Protein AF-A0A8X6F6H7-F1 (afdb_monomer_lite)

Secondary structure (DSSP, 8-state):
--S-----HHHHTTS-----S---------PPPPPPPGGGHHHHTS-HHHHHHHHHHHHHHHHHHHHHHHHHHHSS-GGG-S-----HHHHHHHHHHHHTT---TT----TTTGGG-

Sequence (117 aa):
MIPYLTVTPSRYEVIEFTKPIAFVRYGLLIAFPGEPPRAFIFLRLYKKEVWILLFITAVVLSYVLCKMHSISSEFRKPEDTQKKLCSFFRCIWLIFGILLQQGERNIKPNISVLNCM

Organism: Trichonephila clavata (NCBI:txid2740835)

Structure (mmCIF, N/CA/C/O backbone):
data_AF-A0A8X6F6H7-F1
#
_entry.id   AF-A0A8X6F6H7-F1
#
loop_
_atom_site.group_PDB
_atom_site.id
_atom_site.type_symbol
_atom_site.label_atom_id
_atom_site.label_alt_id
_atom_site.label_comp_id
_atom_site.label_asym_id
_atom_site.label_entity_id
_atom_site.label_seq_id
_atom_site.pdbx_PDB_ins_code
_atom_site.Cartn_x
_atom_site.Cartn_y
_atom_site.Cartn_z
_atom_site.occupancy
_atom_site.B_iso_or_equiv
_atom_site.auth_seq_id
_atom_site.auth_comp_id
_atom_site.auth_asym_id
_atom_site.auth_atom_id
_atom_site.pdbx_PDB_model_num
ATOM 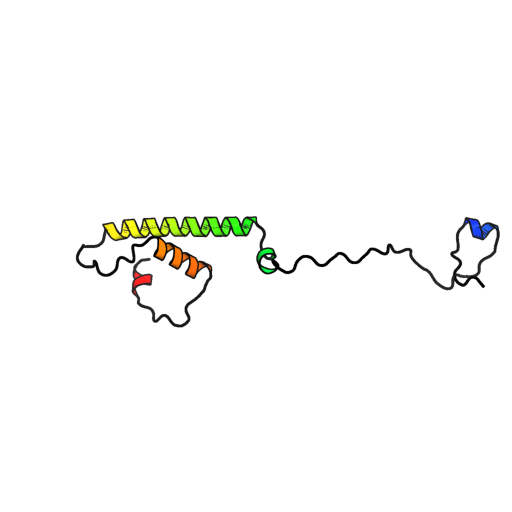1 N N . MET A 1 1 ? -34.476 -12.705 40.883 1.00 44.94 1 MET A N 1
ATOM 2 C CA . MET A 1 1 ? -33.142 -12.272 41.353 1.00 44.94 1 MET A CA 1
ATOM 3 C C . MET A 1 1 ? -32.456 -11.576 40.188 1.00 44.94 1 MET A C 1
ATOM 5 O O . MET A 1 1 ? -32.336 -12.203 39.147 1.00 44.94 1 MET A O 1
ATOM 9 N N . ILE A 1 2 ? -32.117 -10.288 40.302 1.00 55.19 2 ILE A N 1
ATOM 10 C CA . ILE A 1 2 ? -31.449 -9.525 39.230 1.00 55.19 2 ILE A CA 1
ATOM 11 C C . ILE A 1 2 ? -29.939 -9.619 39.501 1.00 55.19 2 ILE A C 1
ATOM 13 O O . ILE A 1 2 ? -29.498 -9.075 40.511 1.00 55.19 2 ILE A O 1
ATOM 17 N N . PRO A 1 3 ? -29.152 -10.344 38.686 1.00 68.38 3 PRO A N 1
ATOM 18 C CA . PRO A 1 3 ? -27.786 -10.718 39.060 1.00 68.38 3 PRO A CA 1
ATOM 19 C C . PRO A 1 3 ? -26.748 -9.604 38.860 1.00 68.38 3 PRO A C 1
ATOM 21 O O . PRO A 1 3 ? -25.648 -9.703 39.395 1.00 68.38 3 PRO A O 1
ATOM 24 N N . TYR A 1 4 ? -27.076 -8.537 38.125 1.00 75.44 4 TYR A N 1
ATOM 25 C CA . TYR A 1 4 ? -26.165 -7.421 37.868 1.00 75.44 4 TYR A CA 1
ATOM 26 C C . TYR A 1 4 ? -26.896 -6.083 38.016 1.00 75.44 4 TYR A C 1
ATOM 28 O O . TYR A 1 4 ? -27.745 -5.716 37.205 1.00 75.44 4 TYR A O 1
ATOM 36 N N . LEU A 1 5 ? -26.572 -5.347 39.079 1.00 85.19 5 LEU A N 1
ATOM 37 C CA . LEU A 1 5 ? -27.112 -4.018 39.346 1.00 85.19 5 LEU A CA 1
ATOM 38 C C . LEU A 1 5 ? -25.960 -3.021 39.443 1.00 85.19 5 LEU A C 1
ATOM 40 O O . LEU A 1 5 ? -25.145 -3.091 40.360 1.00 85.19 5 LEU A O 1
ATOM 44 N N . THR A 1 6 ? -25.888 -2.095 38.490 1.00 87.75 6 THR A N 1
ATOM 45 C CA . THR A 1 6 ? -24.878 -1.035 38.506 1.00 87.75 6 THR A CA 1
ATOM 46 C C . THR A 1 6 ? -25.232 0.008 39.561 1.00 87.75 6 THR A C 1
ATOM 48 O O . THR A 1 6 ? -26.362 0.499 39.601 1.00 87.75 6 THR A O 1
ATOM 51 N N . VAL A 1 7 ? -24.254 0.373 40.390 1.00 87.88 7 VAL A N 1
ATOM 52 C CA . VAL A 1 7 ? -24.390 1.454 41.371 1.00 87.88 7 VAL A CA 1
ATOM 53 C C . VAL A 1 7 ? -24.376 2.791 40.629 1.00 87.88 7 VAL A C 1
ATOM 55 O O . VAL A 1 7 ? -23.379 3.153 40.007 1.00 87.88 7 VAL A O 1
ATOM 58 N N . THR A 1 8 ? -25.490 3.519 40.678 1.00 87.44 8 THR A N 1
ATOM 59 C CA . THR A 1 8 ? -25.616 4.887 40.153 1.00 87.44 8 THR A CA 1
ATOM 60 C C . THR A 1 8 ? -26.017 5.833 41.285 1.00 87.44 8 THR A C 1
ATOM 62 O O . THR A 1 8 ? -26.759 5.408 42.172 1.00 87.44 8 THR A O 1
ATOM 65 N N . PRO A 1 9 ? -25.590 7.111 41.265 1.00 87.19 9 PRO A N 1
ATOM 66 C CA . PRO A 1 9 ? -25.876 8.057 42.349 1.00 87.19 9 PRO A CA 1
ATOM 67 C C . PRO A 1 9 ? -27.379 8.210 42.615 1.00 87.19 9 PRO A C 1
ATOM 69 O O . PRO A 1 9 ? -27.809 8.138 43.756 1.00 87.19 9 PRO A O 1
ATOM 72 N N . SER A 1 10 ? -28.196 8.254 41.560 1.00 88.88 10 SER A N 1
ATOM 73 C CA . SER A 1 10 ? -29.661 8.307 41.660 1.00 88.88 10 SER A CA 1
ATOM 74 C C . SER A 1 10 ? -30.303 7.102 42.355 1.00 88.88 10 SER A C 1
ATOM 76 O O . SER A 1 10 ? -31.398 7.211 42.891 1.00 88.88 10 SER A O 1
ATOM 78 N N . ARG A 1 11 ? -29.655 5.929 42.333 1.00 87.50 11 ARG A N 1
ATOM 79 C CA . ARG A 1 11 ? -30.170 4.724 43.004 1.00 87.50 11 ARG A CA 1
ATOM 80 C C . ARG A 1 11 ? -29.732 4.658 44.460 1.00 87.50 11 ARG A C 1
ATOM 82 O O . ARG A 1 11 ? -30.430 4.049 45.259 1.00 87.50 11 ARG A O 1
ATOM 89 N N . TYR A 1 12 ? -28.611 5.287 44.795 1.00 88.88 12 TYR A N 1
ATOM 90 C CA . TYR A 1 12 ? -28.071 5.311 46.151 1.00 88.88 12 TYR A CA 1
ATOM 91 C C . TYR A 1 12 ? -28.968 6.090 47.132 1.00 88.88 12 TYR A C 1
ATOM 93 O O . TYR A 1 12 ? -28.937 5.832 48.327 1.00 88.88 12 TYR A O 1
ATOM 101 N N . GLU A 1 13 ? -29.806 7.004 46.632 1.00 89.69 13 GLU A N 1
ATOM 102 C CA . GLU A 1 13 ? -30.757 7.779 47.448 1.00 89.69 13 GLU A CA 1
ATOM 103 C C . GLU A 1 13 ? -31.966 6.961 47.932 1.00 89.69 13 GLU A C 1
ATOM 105 O O . GLU A 1 13 ? -32.596 7.321 48.922 1.00 89.69 13 GLU A O 1
ATOM 110 N N . VAL A 1 14 ? -32.306 5.871 47.235 1.00 91.12 14 VAL A N 1
ATOM 111 C CA . VAL A 1 14 ? -33.516 5.071 47.506 1.00 91.12 14 VAL A CA 1
ATOM 112 C C . VAL A 1 14 ? -33.174 3.723 48.143 1.00 91.12 14 VAL A C 1
ATOM 114 O O . VAL A 1 14 ? -33.985 3.168 48.883 1.00 91.12 14 VAL A O 1
ATOM 117 N N . ILE A 1 15 ? -31.989 3.178 47.850 1.00 89.31 15 ILE A N 1
ATOM 118 C CA . ILE A 1 15 ? -31.537 1.870 48.333 1.00 89.31 15 ILE A CA 1
ATOM 119 C C . ILE A 1 15 ? -30.064 1.910 48.759 1.00 89.31 15 ILE A C 1
ATOM 121 O O . ILE A 1 15 ? -29.212 2.453 48.056 1.00 89.31 15 ILE A O 1
ATOM 125 N N . GLU A 1 16 ? -29.750 1.276 49.890 1.00 88.69 16 GLU A N 1
ATOM 126 C CA . GLU A 1 16 ? -28.372 1.103 50.356 1.00 88.69 16 GLU A CA 1
ATOM 127 C C . GLU A 1 16 ? -27.680 -0.051 49.616 1.00 88.69 16 GLU A C 1
ATOM 129 O O . GLU A 1 16 ? -28.235 -1.140 49.444 1.00 88.69 16 GLU A O 1
ATOM 134 N N . PHE A 1 17 ? -26.439 0.179 49.183 1.00 87.50 17 PHE A N 1
ATOM 135 C CA . PHE A 1 17 ? -25.612 -0.811 48.494 1.00 87.50 17 PHE A CA 1
ATOM 136 C C . PHE A 1 17 ? -24.468 -1.288 49.392 1.00 87.50 17 PHE A C 1
ATOM 138 O O . PHE A 1 17 ? -23.868 -0.507 50.126 1.00 87.50 17 PHE A O 1
ATOM 145 N N . THR A 1 18 ? -24.105 -2.567 49.280 1.00 89.50 18 THR A N 1
ATOM 146 C CA . THR A 1 18 ? -22.860 -3.084 49.870 1.00 89.50 18 THR A CA 1
ATOM 147 C C . THR A 1 18 ? -21.642 -2.746 49.001 1.00 89.50 18 THR A C 1
ATOM 149 O O . THR A 1 18 ? -21.767 -2.201 47.899 1.00 89.50 18 THR A O 1
ATOM 152 N N . LYS A 1 19 ? -20.441 -3.095 49.475 1.00 88.00 19 LYS A N 1
ATOM 153 C CA . LYS A 1 19 ? -19.196 -2.921 48.717 1.00 88.00 19 LYS A CA 1
ATOM 154 C C . LYS A 1 19 ? -19.285 -3.666 47.369 1.00 88.00 19 LYS A C 1
ATOM 156 O O . LYS A 1 19 ? -19.653 -4.842 47.358 1.00 88.00 19 LYS A O 1
ATOM 161 N N . PRO A 1 20 ? -18.934 -3.029 46.235 1.00 86.25 20 PRO A N 1
ATOM 162 C CA . PRO A 1 20 ? -19.044 -3.652 44.920 1.00 86.25 20 PRO A CA 1
ATOM 163 C C . PRO A 1 20 ? -18.168 -4.905 44.815 1.00 86.25 20 PRO A C 1
ATOM 165 O O . PRO A 1 20 ? -17.000 -4.897 45.201 1.00 86.25 20 PRO A O 1
ATOM 168 N N . ILE A 1 21 ? -18.746 -5.968 44.253 1.00 87.31 21 ILE A N 1
ATOM 169 C CA . ILE A 1 21 ? -18.086 -7.268 44.051 1.00 87.31 21 ILE A CA 1
ATOM 170 C C . ILE A 1 21 ? -17.186 -7.231 42.802 1.00 87.31 21 ILE A C 1
ATOM 172 O O . ILE A 1 21 ? -16.161 -7.904 42.753 1.00 87.31 21 ILE A O 1
ATOM 176 N N . ALA A 1 22 ? -17.547 -6.420 41.800 1.00 85.88 22 ALA A N 1
ATOM 177 C CA . ALA A 1 22 ? -16.799 -6.265 40.556 1.00 85.88 22 ALA A CA 1
ATOM 178 C C . ALA A 1 22 ? -16.869 -4.825 40.029 1.00 85.88 22 ALA A C 1
ATOM 180 O O . ALA A 1 22 ? -17.908 -4.169 40.108 1.00 85.88 22 ALA A O 1
ATOM 181 N N . PHE A 1 23 ? -15.767 -4.358 39.440 1.00 86.12 23 PHE A N 1
ATOM 182 C CA . PHE A 1 23 ? -15.699 -3.089 38.719 1.00 86.12 23 PHE A CA 1
ATOM 183 C C . PHE A 1 23 ? -15.667 -3.372 37.219 1.00 86.12 23 PHE A C 1
ATOM 185 O O . PHE A 1 23 ? -14.690 -3.916 36.707 1.00 86.12 23 PHE A O 1
ATOM 192 N N . VAL A 1 24 ? -16.734 -3.002 36.511 1.00 84.00 24 VAL A N 1
ATOM 193 C CA . VAL A 1 24 ? -16.845 -3.180 35.058 1.00 84.00 24 VAL A CA 1
ATOM 194 C C . VAL A 1 24 ? -16.680 -1.825 34.380 1.00 84.00 24 VAL A C 1
ATOM 196 O O . VAL A 1 24 ? -17.280 -0.837 34.801 1.00 84.00 24 VAL A O 1
ATOM 199 N N . ARG A 1 25 ? -15.859 -1.766 33.329 1.00 83.00 25 ARG A N 1
ATOM 200 C CA . ARG A 1 25 ? -15.734 -0.583 32.468 1.00 83.00 25 ARG A CA 1
ATOM 201 C C . ARG A 1 25 ? -16.592 -0.776 31.225 1.00 83.00 25 ARG A C 1
ATOM 203 O O . ARG A 1 25 ? -16.608 -1.863 30.655 1.00 83.00 25 ARG A O 1
ATOM 210 N N . TYR A 1 26 ? -17.270 0.281 30.791 1.00 87.31 26 TYR A N 1
ATOM 211 C CA . TYR A 1 26 ? -17.993 0.271 29.524 1.00 87.31 26 TYR A CA 1
ATOM 212 C C . TYR A 1 26 ? -16.991 0.235 28.368 1.00 87.31 26 TYR A C 1
ATOM 214 O O . TYR A 1 26 ? -16.124 1.102 28.266 1.00 87.31 26 TYR A O 1
ATOM 222 N N . GLY A 1 27 ? -17.099 -0.784 27.521 1.00 88.62 27 GLY A N 1
ATOM 223 C CA . GLY A 1 27 ? -16.371 -0.887 26.262 1.00 88.62 27 GLY A CA 1
ATOM 224 C C . GLY A 1 27 ? -17.337 -0.756 25.093 1.00 88.62 27 GLY A C 1
ATOM 225 O O . GLY A 1 27 ? -18.482 -1.199 25.181 1.00 88.62 27 GLY A O 1
ATOM 226 N N . LEU A 1 28 ? -16.881 -0.157 23.996 1.00 90.69 28 LEU A N 1
ATOM 227 C CA . LEU A 1 28 ? -17.624 -0.166 22.742 1.00 90.69 28 LEU A CA 1
ATOM 228 C C . LEU A 1 28 ? -17.299 -1.462 21.998 1.00 90.69 28 LEU A C 1
ATOM 230 O O . LEU A 1 28 ? -16.149 -1.692 21.624 1.00 90.69 28 LEU A O 1
ATOM 234 N N . LEU A 1 29 ? -18.308 -2.300 21.774 1.00 92.25 29 LEU A N 1
ATOM 235 C CA . LEU A 1 29 ? -18.173 -3.434 20.870 1.00 92.25 29 LEU A CA 1
ATOM 236 C C . LEU A 1 29 ? -18.339 -2.927 19.435 1.00 92.25 29 LEU A C 1
ATOM 238 O O . LEU A 1 29 ? -19.425 -2.501 19.047 1.00 92.25 29 LEU A O 1
ATOM 242 N N . ILE A 1 30 ? -17.258 -2.966 18.660 1.00 89.56 30 ILE A N 1
ATOM 243 C CA . ILE A 1 30 ? -17.295 -2.732 17.215 1.00 89.56 30 ILE A CA 1
ATOM 244 C C . ILE A 1 30 ? -17.167 -4.061 16.472 1.00 89.56 30 ILE A C 1
ATOM 246 O O . ILE A 1 30 ? -16.495 -4.983 16.936 1.00 89.56 30 ILE A O 1
ATOM 250 N N . ALA A 1 31 ? -17.808 -4.158 15.309 1.00 88.25 31 ALA A N 1
ATOM 251 C CA . ALA A 1 31 ? -17.606 -5.289 14.415 1.00 88.25 31 ALA A CA 1
ATOM 252 C C . ALA A 1 31 ? -16.142 -5.342 13.951 1.00 88.25 31 ALA A C 1
ATOM 254 O O . ALA A 1 31 ? -15.503 -4.304 13.757 1.00 88.25 31 ALA A O 1
ATOM 255 N N . PHE A 1 32 ? -15.618 -6.554 13.757 1.00 83.31 32 PHE A N 1
ATOM 256 C CA . PHE A 1 32 ? -14.274 -6.732 13.221 1.00 83.31 32 PHE A CA 1
ATOM 257 C C . PHE A 1 32 ? -14.203 -6.111 11.814 1.00 83.31 32 PHE A C 1
ATOM 259 O O . PHE A 1 32 ? -15.065 -6.414 10.982 1.00 83.31 32 PHE A O 1
ATOM 266 N N . PRO A 1 33 ? -13.228 -5.229 11.526 1.00 81.81 33 PRO A N 1
ATOM 267 C CA . PRO A 1 33 ? -13.111 -4.629 10.204 1.00 81.81 33 PRO A CA 1
ATOM 268 C C . PRO A 1 33 ? -12.816 -5.726 9.176 1.00 81.81 33 PRO A C 1
ATOM 270 O O . PRO A 1 33 ? -11.953 -6.574 9.398 1.00 81.81 33 PRO A O 1
ATOM 273 N N . GLY A 1 34 ? -13.545 -5.724 8.057 1.00 81.38 34 GLY A N 1
ATOM 274 C CA . GLY A 1 34 ? -13.364 -6.714 6.994 1.00 81.38 34 GLY A CA 1
ATOM 275 C C . GLY A 1 34 ? -11.913 -6.778 6.508 1.00 81.38 34 GLY A C 1
ATOM 276 O O . GLY A 1 34 ? -11.215 -5.762 6.459 1.00 81.38 34 GLY A O 1
ATOM 277 N N . GLU A 1 35 ? -11.446 -7.977 6.155 1.00 78.31 35 GLU A N 1
ATOM 278 C CA . GLU A 1 35 ? -10.075 -8.151 5.682 1.00 78.31 35 GLU A CA 1
ATOM 279 C C . GLU A 1 35 ? -9.851 -7.384 4.367 1.00 78.31 35 GLU A C 1
ATOM 281 O O . GLU A 1 35 ? -10.636 -7.528 3.424 1.00 78.31 35 GLU A O 1
ATOM 286 N N . PRO A 1 36 ? -8.773 -6.588 4.251 1.00 73.38 36 PRO A N 1
ATOM 287 C CA . PRO A 1 36 ? -8.461 -5.924 2.999 1.00 73.38 36 PRO A CA 1
ATOM 288 C C . PRO A 1 36 ? -8.122 -6.961 1.914 1.00 73.38 36 PRO A C 1
ATOM 290 O O . PRO A 1 36 ? -7.521 -8.000 2.210 1.00 73.38 36 PRO A O 1
ATOM 293 N N . PRO A 1 37 ? -8.446 -6.677 0.640 1.00 73.81 37 PRO A N 1
ATOM 294 C CA . PRO A 1 37 ? -8.230 -7.613 -0.456 1.00 73.81 37 PRO A CA 1
ATOM 295 C C . PRO A 1 37 ? -6.755 -8.022 -0.558 1.00 73.81 37 PRO A C 1
ATOM 297 O O . PRO A 1 37 ? -5.859 -7.188 -0.709 1.00 73.81 37 PRO A O 1
ATOM 300 N N . ARG A 1 38 ? -6.505 -9.336 -0.500 1.00 71.44 38 ARG A N 1
ATOM 301 C CA . ARG A 1 38 ? -5.155 -9.928 -0.493 1.00 71.44 38 ARG A CA 1
ATOM 302 C C . ARG A 1 38 ? -4.468 -9.939 -1.870 1.00 71.44 38 ARG A C 1
ATOM 304 O O . ARG A 1 38 ? -3.282 -10.234 -1.956 1.00 71.44 38 ARG A O 1
ATOM 311 N N . ALA A 1 39 ? -5.184 -9.588 -2.940 1.00 76.44 39 ALA A N 1
ATOM 312 C CA . ALA A 1 39 ? -4.711 -9.709 -4.324 1.00 76.44 39 ALA A CA 1
ATOM 313 C C . ALA A 1 39 ? -3.495 -8.822 -4.663 1.00 76.44 39 ALA A C 1
ATOM 315 O O . ALA A 1 39 ? -2.662 -9.206 -5.476 1.00 76.44 39 ALA A O 1
ATOM 316 N N . PHE A 1 40 ? -3.355 -7.657 -4.022 1.00 71.38 40 PHE A N 1
ATOM 317 C CA . PHE A 1 40 ? -2.303 -6.679 -4.341 1.00 71.38 40 PHE A CA 1
ATOM 318 C C . PHE A 1 40 ? -1.297 -6.471 -3.210 1.00 71.38 40 PHE A C 1
ATOM 320 O O . PHE A 1 40 ? -0.657 -5.423 -3.135 1.00 71.38 40 PHE A O 1
ATOM 327 N N . ILE A 1 41 ? -1.137 -7.456 -2.322 1.00 78.38 41 ILE A N 1
ATOM 328 C CA . ILE A 1 41 ? -0.214 -7.336 -1.185 1.00 78.38 41 ILE A CA 1
ATOM 329 C C . ILE A 1 41 ? 1.206 -7.005 -1.660 1.00 78.38 41 ILE A C 1
ATOM 331 O O . ILE A 1 41 ? 1.834 -6.130 -1.077 1.00 78.38 41 ILE A O 1
ATOM 335 N N . PHE A 1 42 ? 1.668 -7.607 -2.758 1.00 75.38 42 PHE A N 1
ATOM 336 C CA . PHE A 1 42 ? 3.003 -7.346 -3.303 1.00 75.38 42 PHE A CA 1
ATOM 337 C C . PHE A 1 42 ? 3.169 -5.932 -3.875 1.00 75.38 42 PHE A C 1
ATOM 339 O O . PHE A 1 42 ? 4.205 -5.309 -3.667 1.00 75.38 42 PHE A O 1
ATOM 346 N N . LEU A 1 43 ? 2.141 -5.379 -4.527 1.00 75.06 43 LEU A N 1
ATOM 347 C CA . LEU A 1 43 ? 2.178 -3.996 -5.021 1.00 75.06 43 LEU A CA 1
ATOM 348 C C . LEU A 1 43 ? 2.023 -2.968 -3.892 1.00 75.06 43 LEU A C 1
ATOM 350 O O . LEU A 1 43 ? 2.497 -1.843 -4.031 1.00 75.06 43 LEU A O 1
ATOM 354 N N . ARG A 1 44 ? 1.401 -3.355 -2.769 1.00 76.19 44 ARG A N 1
ATOM 355 C CA . ARG A 1 44 ? 1.212 -2.512 -1.577 1.00 76.19 44 ARG A CA 1
ATOM 356 C C . ARG A 1 44 ? 2.509 -2.251 -0.808 1.00 76.19 44 ARG A C 1
ATOM 358 O O . ARG A 1 44 ? 2.541 -1.309 -0.022 1.00 76.19 44 ARG A O 1
ATOM 365 N N . LEU A 1 45 ? 3.562 -3.046 -1.022 1.00 77.25 45 LEU A N 1
ATOM 366 C CA . LEU A 1 45 ? 4.859 -2.824 -0.367 1.00 77.25 45 LEU A CA 1
ATOM 367 C C . LEU A 1 45 ? 5.454 -1.449 -0.708 1.00 77.25 45 LEU A C 1
ATOM 369 O O . LEU A 1 45 ? 6.175 -0.885 0.110 1.00 77.25 45 LEU A O 1
ATOM 373 N N . TYR A 1 46 ? 5.112 -0.890 -1.872 1.00 77.56 46 TYR A N 1
ATOM 374 C CA . TYR A 1 46 ? 5.595 0.413 -2.314 1.00 77.56 46 TYR A CA 1
ATOM 375 C C . TYR A 1 46 ? 4.446 1.377 -2.611 1.00 77.56 46 TYR A C 1
ATOM 377 O O . TYR A 1 46 ? 3.391 1.000 -3.125 1.00 77.56 46 TYR A O 1
ATOM 385 N N . LYS A 1 47 ? 4.662 2.662 -2.306 1.00 85.12 47 LYS A N 1
ATOM 386 C CA . LYS A 1 47 ? 3.732 3.733 -2.684 1.00 85.12 47 LYS A CA 1
ATOM 387 C C . LYS A 1 47 ? 3.660 3.850 -4.209 1.00 85.12 47 LYS A C 1
ATOM 389 O O . LYS A 1 47 ? 4.643 3.605 -4.905 1.00 85.12 47 LYS A O 1
ATOM 394 N N . LYS A 1 48 ? 2.513 4.300 -4.728 1.00 87.31 48 LYS A N 1
ATOM 395 C CA . LYS A 1 48 ? 2.283 4.514 -6.172 1.00 87.31 48 LYS A CA 1
ATOM 396 C C . LYS A 1 48 ? 3.354 5.405 -6.818 1.00 87.31 48 LYS A C 1
ATOM 398 O O . LYS A 1 48 ? 3.761 5.156 -7.944 1.00 87.31 48 LYS A O 1
ATOM 403 N N . GLU A 1 49 ? 3.844 6.392 -6.074 1.00 90.00 49 GLU A N 1
ATOM 404 C CA . GLU A 1 49 ? 4.921 7.307 -6.478 1.00 90.00 49 GLU A CA 1
ATOM 405 C C . GLU A 1 49 ? 6.209 6.567 -6.858 1.00 90.00 49 GLU A C 1
ATOM 407 O O . GLU A 1 49 ? 6.839 6.886 -7.862 1.00 90.00 49 GLU A O 1
ATOM 412 N N . VAL A 1 50 ? 6.571 5.532 -6.095 1.00 90.62 50 VAL A N 1
ATOM 413 C CA . VAL A 1 50 ? 7.794 4.751 -6.320 1.00 90.62 50 VAL A CA 1
ATOM 414 C C . VAL A 1 50 ? 7.687 3.944 -7.611 1.00 90.62 50 VAL A C 1
ATOM 416 O O . VAL A 1 50 ? 8.638 3.894 -8.382 1.00 90.62 50 VAL A O 1
ATOM 419 N N . TRP A 1 51 ? 6.517 3.365 -7.892 1.00 88.31 51 TRP A N 1
ATOM 420 C CA . TRP A 1 51 ? 6.271 2.638 -9.141 1.00 88.31 51 TRP A CA 1
ATOM 421 C C . TRP A 1 51 ? 6.387 3.540 -10.374 1.00 88.31 51 TRP A C 1
ATOM 423 O O . TRP A 1 51 ? 6.969 3.138 -11.381 1.00 88.31 51 TRP A O 1
ATOM 433 N N . ILE A 1 52 ? 5.880 4.772 -10.280 1.00 92.31 52 ILE A N 1
ATOM 434 C CA . ILE A 1 52 ? 6.003 5.771 -11.348 1.00 92.31 52 ILE A CA 1
ATOM 435 C C . ILE A 1 52 ? 7.473 6.150 -11.549 1.00 92.31 52 ILE A C 1
ATOM 437 O O . ILE A 1 52 ? 7.958 6.144 -12.680 1.00 92.31 52 ILE A O 1
ATOM 441 N N . LEU A 1 53 ? 8.202 6.423 -10.463 1.00 90.88 53 LEU A N 1
ATOM 442 C CA . LEU A 1 53 ? 9.624 6.764 -10.529 1.00 90.88 53 LEU A CA 1
ATOM 443 C C . LEU A 1 53 ? 10.458 5.626 -11.136 1.00 90.88 53 LEU A C 1
ATOM 445 O O . LEU A 1 53 ? 11.348 5.877 -11.951 1.00 90.88 53 LEU A O 1
ATOM 449 N N . LEU A 1 54 ? 10.148 4.377 -10.781 1.00 89.62 54 LEU A N 1
ATOM 450 C CA . LEU A 1 54 ? 10.802 3.187 -11.323 1.00 89.62 54 LEU A CA 1
ATOM 451 C C . LEU A 1 54 ? 10.599 3.090 -12.838 1.00 89.62 54 LEU A C 1
ATOM 453 O O . LEU A 1 54 ? 11.565 2.888 -13.575 1.00 89.62 54 LEU A O 1
ATOM 457 N N . PHE A 1 55 ? 9.371 3.301 -13.314 1.00 89.00 55 PHE A N 1
ATOM 458 C CA . PHE A 1 55 ? 9.076 3.306 -14.745 1.00 89.00 55 PHE A CA 1
ATOM 459 C C . PHE A 1 55 ? 9.816 4.431 -15.482 1.00 89.00 55 PHE A C 1
ATOM 461 O O . PHE A 1 55 ? 10.444 4.183 -16.511 1.00 89.00 55 PHE A O 1
ATOM 468 N N . ILE A 1 56 ? 9.814 5.649 -14.929 1.00 92.69 56 ILE A N 1
ATOM 469 C CA . ILE A 1 56 ? 10.542 6.793 -15.501 1.00 92.69 56 ILE A CA 1
ATOM 470 C C . ILE A 1 56 ? 12.034 6.473 -15.612 1.00 92.69 56 ILE A C 1
ATOM 472 O O . ILE A 1 56 ? 12.634 6.665 -16.668 1.00 92.69 56 ILE A O 1
ATOM 476 N N . THR A 1 57 ? 12.620 5.927 -14.548 1.00 89.06 57 THR A N 1
ATOM 477 C CA . THR A 1 57 ? 14.043 5.574 -14.507 1.00 89.06 57 THR A CA 1
ATOM 478 C C . THR A 1 57 ? 14.380 4.523 -15.565 1.00 89.06 57 THR A C 1
ATOM 480 O O . THR A 1 57 ? 15.365 4.670 -16.288 1.00 89.06 57 THR A O 1
ATOM 483 N N . ALA A 1 58 ? 13.532 3.503 -15.729 1.00 86.06 58 ALA A N 1
ATOM 484 C CA . ALA A 1 58 ? 13.712 2.468 -16.745 1.00 86.06 58 ALA A CA 1
ATOM 485 C C . ALA A 1 58 ? 13.681 3.030 -18.179 1.00 86.06 58 ALA A C 1
ATOM 487 O O . ALA A 1 58 ? 14.510 2.654 -19.016 1.00 86.06 58 ALA A O 1
ATOM 488 N N . VAL A 1 59 ? 12.763 3.961 -18.466 1.00 86.56 59 VAL A N 1
ATOM 489 C CA . VAL A 1 59 ? 12.676 4.620 -19.780 1.00 86.56 59 VAL A CA 1
ATOM 490 C C . VAL A 1 59 ? 13.893 5.512 -20.031 1.00 86.56 59 VAL A C 1
ATOM 492 O O . VAL A 1 59 ? 14.480 5.444 -21.111 1.00 86.56 59 VAL A O 1
ATOM 495 N N . VAL A 1 60 ? 14.312 6.303 -19.038 1.00 90.44 60 VAL A N 1
ATOM 496 C CA . VAL A 1 60 ? 15.484 7.189 -19.152 1.00 90.44 60 VAL A CA 1
ATOM 497 C C . VAL A 1 60 ? 16.755 6.381 -19.410 1.00 90.44 60 VAL A C 1
ATOM 499 O O . VAL A 1 60 ? 17.489 6.689 -20.349 1.00 90.44 60 VAL A O 1
ATOM 502 N N . LEU A 1 61 ? 16.986 5.304 -18.653 1.00 85.44 61 LEU A N 1
ATOM 503 C CA . LEU A 1 61 ? 18.127 4.408 -18.871 1.00 85.44 61 LEU A CA 1
ATOM 504 C C . LEU A 1 61 ? 18.101 3.784 -20.273 1.00 85.44 61 LEU A C 1
ATOM 506 O O . LEU A 1 61 ? 19.134 3.718 -20.939 1.00 85.44 61 LEU A O 1
ATOM 510 N N . SER A 1 62 ? 16.919 3.386 -20.755 1.00 81.25 62 SER A N 1
ATOM 511 C CA . SER A 1 62 ? 16.751 2.821 -22.103 1.00 81.25 62 SER A CA 1
ATOM 512 C C . SER A 1 62 ? 17.084 3.819 -23.200 1.00 81.25 62 SER A C 1
ATOM 514 O O . SER A 1 62 ? 17.746 3.476 -24.184 1.00 81.25 62 SER A O 1
ATOM 516 N N . TYR A 1 63 ? 16.672 5.069 -23.016 1.00 83.75 63 TYR A N 1
ATOM 517 C CA . TYR A 1 63 ? 16.971 6.143 -23.948 1.00 83.75 63 TYR A CA 1
ATOM 518 C C . TYR A 1 63 ? 18.470 6.466 -23.995 1.00 83.75 63 TYR A C 1
ATOM 520 O O . TYR A 1 63 ? 19.047 6.531 -25.084 1.00 83.75 63 TYR A O 1
ATOM 528 N N . VAL A 1 64 ? 19.114 6.608 -22.831 1.00 85.81 64 VAL A N 1
ATOM 529 C CA . VAL A 1 64 ? 20.559 6.875 -22.733 1.00 85.81 64 VAL A CA 1
ATOM 530 C C . VAL A 1 64 ? 21.358 5.755 -23.396 1.00 85.81 64 VAL A C 1
ATOM 532 O O . VAL A 1 64 ? 22.214 6.032 -24.236 1.00 85.81 64 VAL A O 1
ATOM 535 N N . LEU A 1 65 ? 21.025 4.494 -23.111 1.00 79.75 65 LEU A N 1
ATOM 536 C CA . LEU A 1 65 ? 21.724 3.352 -23.697 1.00 79.75 65 LEU A CA 1
ATOM 537 C C . LEU A 1 65 ? 21.551 3.285 -25.224 1.00 79.75 65 LEU A C 1
ATOM 539 O O . LEU A 1 65 ? 22.507 3.001 -25.944 1.00 79.75 65 LEU A O 1
ATOM 543 N N . CYS A 1 66 ? 20.360 3.608 -25.741 1.00 76.19 66 CYS A N 1
ATOM 544 C CA . CYS A 1 66 ? 20.132 3.688 -27.184 1.00 76.19 66 CYS A CA 1
ATOM 545 C C . CYS A 1 66 ? 20.978 4.788 -27.844 1.00 76.19 66 CYS A C 1
ATOM 547 O O . CYS A 1 66 ? 21.505 4.588 -28.942 1.00 76.19 66 CYS A O 1
ATOM 549 N N . LYS A 1 67 ? 21.120 5.948 -27.191 1.00 77.56 67 LYS A N 1
ATOM 550 C CA . LYS A 1 67 ? 21.969 7.039 -27.687 1.00 77.56 67 LYS A CA 1
ATOM 551 C C . LYS A 1 67 ? 23.444 6.653 -27.675 1.00 77.56 67 LYS A C 1
ATOM 553 O O . LYS A 1 67 ? 24.107 6.838 -28.691 1.00 77.56 67 LYS A O 1
ATOM 558 N N . MET A 1 68 ? 23.92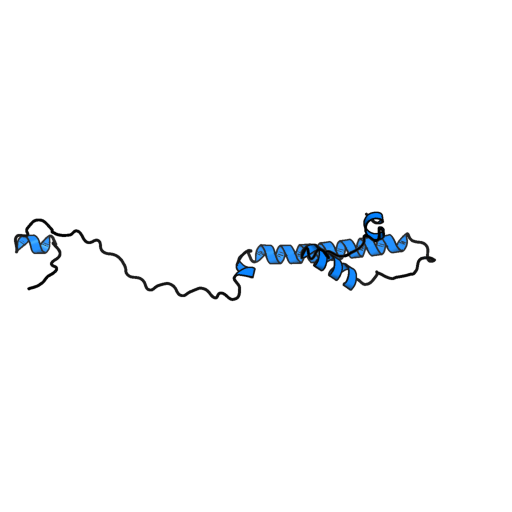8 6.046 -26.59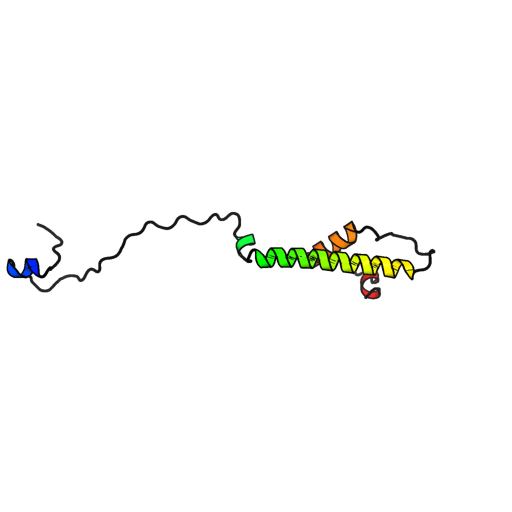2 1.00 77.56 68 MET A N 1
ATOM 559 C CA . MET A 1 68 ? 25.303 5.539 -26.512 1.00 77.56 68 MET A CA 1
ATOM 560 C C . MET A 1 68 ? 25.592 4.505 -27.604 1.00 77.56 68 MET A C 1
ATOM 562 O O . MET A 1 68 ? 26.621 4.585 -28.269 1.00 77.56 68 MET A O 1
ATOM 566 N N . HIS A 1 69 ? 24.657 3.585 -27.858 1.00 72.38 69 HIS A N 1
ATOM 567 C CA . HIS A 1 69 ? 24.793 2.603 -28.933 1.00 72.38 69 HIS A CA 1
ATOM 568 C C . HIS A 1 69 ? 24.855 3.262 -30.323 1.00 72.38 69 HIS A C 1
ATOM 570 O O . HIS A 1 69 ? 25.655 2.857 -31.165 1.00 72.38 69 HIS A O 1
ATOM 576 N N . SER A 1 70 ? 24.031 4.285 -30.573 1.00 71.62 70 SER A N 1
ATOM 577 C CA . SER A 1 70 ? 24.055 5.028 -31.840 1.00 71.62 70 SER A CA 1
ATOM 578 C C . SER A 1 70 ? 25.398 5.720 -32.072 1.00 71.62 70 SER A C 1
ATOM 580 O O . SER A 1 70 ? 25.927 5.643 -33.174 1.00 71.62 70 SER A O 1
ATOM 582 N N . ILE A 1 71 ? 25.954 6.348 -31.033 1.00 72.12 71 ILE A N 1
ATOM 583 C CA . ILE A 1 71 ? 27.248 7.039 -31.089 1.00 72.12 71 ILE A CA 1
ATOM 584 C C . ILE A 1 71 ? 28.379 6.022 -31.302 1.00 72.12 71 ILE A C 1
ATOM 586 O O . ILE A 1 71 ? 29.218 6.196 -32.176 1.00 72.12 71 ILE A O 1
ATOM 590 N N . SER A 1 72 ? 28.371 4.907 -30.566 1.00 67.25 72 SER A N 1
ATOM 591 C CA . SER A 1 72 ? 29.368 3.836 -30.707 1.00 67.25 72 SER A CA 1
ATOM 592 C C . SER A 1 72 ? 29.397 3.224 -32.117 1.00 67.25 72 SER A C 1
ATOM 594 O O . SER A 1 72 ? 30.470 2.919 -32.638 1.00 67.25 72 SER A O 1
ATOM 596 N N . SER A 1 73 ? 28.235 3.097 -32.768 1.00 64.12 73 SER A N 1
ATOM 597 C CA . SER A 1 73 ? 28.137 2.595 -34.144 1.00 64.12 73 SER A CA 1
ATOM 598 C C . SER A 1 73 ? 28.779 3.522 -35.179 1.00 64.12 73 SER A C 1
ATOM 600 O O . SER A 1 73 ? 29.150 3.044 -36.247 1.00 64.12 73 SER A O 1
ATOM 602 N N . GLU A 1 74 ? 28.887 4.818 -34.896 1.00 62.25 74 GLU A N 1
ATOM 603 C CA . GLU A 1 74 ? 29.471 5.810 -35.805 1.00 62.25 74 GLU A CA 1
ATOM 604 C C . GLU A 1 74 ? 31.010 5.754 -35.803 1.00 62.25 74 GLU A C 1
ATOM 606 O O . GLU A 1 74 ? 31.650 6.072 -36.801 1.00 62.25 74 GLU A O 1
ATOM 611 N N . PHE A 1 75 ? 31.613 5.262 -34.713 1.00 62.06 75 PHE A N 1
ATOM 612 C CA . PHE A 1 75 ? 33.069 5.177 -34.538 1.00 62.06 75 PHE A CA 1
ATOM 613 C C . PHE A 1 75 ? 33.695 3.825 -34.939 1.00 62.06 75 PHE A C 1
ATOM 615 O O . PHE A 1 75 ? 34.920 3.688 -34.891 1.00 62.06 75 PHE A O 1
ATOM 622 N N . ARG A 1 76 ? 32.907 2.809 -35.335 1.00 58.66 76 ARG A N 1
ATOM 623 C CA . ARG A 1 76 ? 33.417 1.455 -35.646 1.00 58.66 76 ARG A CA 1
ATOM 624 C C . ARG A 1 76 ? 33.484 1.191 -37.159 1.00 58.66 76 ARG A C 1
ATOM 626 O O . ARG A 1 76 ? 32.526 1.433 -37.883 1.00 58.66 76 ARG A O 1
ATOM 633 N N . LYS A 1 77 ? 34.627 0.672 -37.632 1.00 53.72 77 LYS A N 1
ATOM 634 C CA . LYS A 1 77 ? 34.890 0.338 -39.048 1.00 53.72 77 LYS A CA 1
ATOM 635 C C . LYS A 1 77 ? 33.894 -0.705 -39.607 1.00 53.72 77 LYS A C 1
ATOM 637 O O . LYS A 1 77 ? 33.488 -1.605 -38.870 1.00 53.72 77 LYS A O 1
ATOM 642 N N . PRO A 1 78 ? 33.541 -0.634 -40.909 1.00 54.84 78 PRO A N 1
ATOM 643 C CA . PRO A 1 78 ? 32.431 -1.386 -41.522 1.00 54.84 78 PRO A CA 1
ATOM 644 C C . PRO A 1 78 ? 32.641 -2.908 -41.657 1.00 54.84 78 PRO A C 1
ATOM 646 O O . PRO A 1 78 ? 31.710 -3.636 -41.999 1.00 54.84 78 PRO A O 1
ATOM 649 N N . GLU A 1 79 ? 33.841 -3.412 -41.383 1.00 50.97 79 GLU A N 1
ATOM 650 C CA . GLU A 1 79 ? 34.212 -4.820 -41.581 1.00 50.97 79 GLU A CA 1
ATOM 651 C C . GLU A 1 79 ? 33.741 -5.771 -40.463 1.00 50.97 79 GLU A C 1
ATOM 653 O O . GLU A 1 79 ? 33.654 -6.975 -40.677 1.00 50.97 79 GLU A O 1
ATOM 658 N N . ASP A 1 80 ? 33.297 -5.236 -39.321 1.00 51.50 80 ASP A N 1
ATOM 659 C CA . ASP A 1 80 ? 32.827 -6.007 -38.157 1.00 51.50 80 ASP A CA 1
ATOM 660 C C . ASP A 1 80 ? 31.287 -6.008 -38.034 1.00 51.50 80 ASP A C 1
ATOM 662 O O . ASP A 1 80 ? 30.701 -6.002 -36.949 1.00 51.50 80 ASP A O 1
ATOM 666 N N . THR A 1 81 ? 30.592 -6.019 -39.176 1.00 50.56 81 THR A N 1
ATOM 667 C CA . THR A 1 81 ? 29.117 -6.047 -39.276 1.00 50.56 81 THR A CA 1
ATOM 668 C C . THR A 1 81 ? 28.536 -7.435 -38.942 1.00 50.56 81 THR A C 1
ATOM 670 O O . THR A 1 81 ? 27.500 -7.849 -39.463 1.00 50.56 81 THR A O 1
ATOM 673 N N . GLN A 1 82 ? 29.162 -8.197 -38.041 1.00 47.53 82 GLN A N 1
ATOM 674 C CA . GLN A 1 82 ? 28.516 -9.357 -37.438 1.00 47.53 82 GLN A CA 1
ATOM 675 C C . GLN A 1 82 ? 27.811 -8.959 -36.144 1.00 47.53 82 GLN A C 1
ATOM 677 O O . GLN A 1 82 ? 28.406 -8.748 -35.094 1.00 47.53 82 GLN A O 1
ATOM 682 N N . LYS A 1 83 ? 26.480 -8.970 -36.260 1.00 49.88 83 LYS A N 1
ATOM 683 C CA . LYS A 1 83 ? 25.468 -8.772 -35.219 1.00 49.88 83 LYS A CA 1
ATOM 684 C C . LYS A 1 83 ? 25.251 -7.307 -34.861 1.00 49.88 83 LYS A C 1
ATOM 686 O O . LYS A 1 83 ? 25.694 -6.808 -33.834 1.00 49.88 83 LYS A O 1
ATOM 691 N N . LYS A 1 84 ? 24.353 -6.689 -35.637 1.00 50.09 84 LYS A N 1
ATOM 692 C CA . LYS A 1 84 ? 23.339 -5.764 -35.111 1.00 50.09 84 LYS A CA 1
ATOM 693 C C . LYS A 1 84 ? 22.728 -6.351 -33.820 1.00 50.09 84 LYS A C 1
ATOM 695 O O . LYS A 1 84 ? 21.692 -7.011 -33.835 1.00 50.09 84 LYS A O 1
ATOM 700 N N . LEU A 1 85 ? 23.363 -6.096 -32.680 1.00 51.09 85 LEU A N 1
ATOM 701 C CA . LEU A 1 85 ? 22.696 -5.962 -31.382 1.00 51.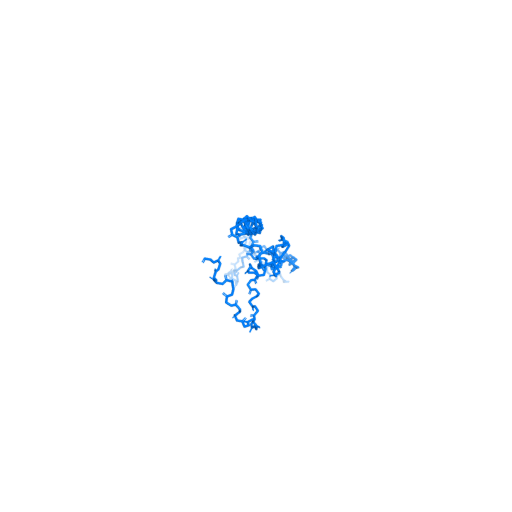09 85 LEU A CA 1
ATOM 702 C C . LEU A 1 85 ? 21.850 -4.669 -31.345 1.00 51.09 85 LEU A C 1
ATOM 704 O O . LEU A 1 85 ? 21.056 -4.474 -30.436 1.00 51.09 85 LEU A O 1
ATOM 708 N N . CYS A 1 86 ? 21.951 -3.868 -32.411 1.00 51.06 86 CYS A N 1
ATOM 709 C CA . CYS A 1 86 ? 21.178 -2.697 -32.807 1.00 51.06 86 CYS A CA 1
ATOM 710 C C . CYS A 1 86 ? 19.694 -3.007 -33.096 1.00 51.06 86 CYS A C 1
ATOM 712 O O . CYS A 1 86 ? 19.208 -2.873 -34.218 1.00 51.06 86 CYS A O 1
ATOM 714 N N . SER A 1 87 ? 18.955 -3.470 -32.097 1.00 61.91 87 SER A N 1
ATOM 715 C CA . SER A 1 87 ? 17.503 -3.322 -32.087 1.00 61.91 87 SER A CA 1
ATOM 716 C C . SER A 1 87 ? 17.147 -2.725 -30.739 1.00 61.91 87 SER A C 1
ATOM 718 O O . SER A 1 87 ? 17.461 -3.317 -29.712 1.00 61.91 87 SER A O 1
ATOM 720 N N . PHE A 1 88 ? 16.521 -1.547 -30.741 1.00 62.62 88 PHE A N 1
ATOM 721 C CA . PHE A 1 88 ? 16.078 -0.815 -29.547 1.00 62.62 88 PHE A CA 1
ATOM 722 C C . PHE A 1 88 ? 15.374 -1.724 -28.524 1.00 62.62 88 PHE A C 1
ATOM 724 O O . PHE A 1 88 ? 15.574 -1.611 -27.317 1.00 62.62 88 PHE A O 1
ATOM 731 N N . PHE A 1 89 ? 14.639 -2.713 -29.033 1.00 69.12 89 PHE A N 1
ATOM 732 C CA . PHE A 1 89 ? 13.957 -3.733 -28.252 1.00 69.12 89 PHE A CA 1
ATOM 733 C C . PHE A 1 89 ? 14.903 -4.602 -27.403 1.00 69.12 89 PHE A C 1
ATOM 735 O O . PHE A 1 89 ? 14.576 -4.938 -26.271 1.00 69.12 89 PHE A O 1
ATOM 742 N N . ARG A 1 90 ? 16.103 -4.927 -27.903 1.00 68.00 90 ARG A N 1
ATOM 743 C CA . ARG A 1 90 ? 17.123 -5.681 -27.154 1.00 68.00 90 ARG A CA 1
ATOM 744 C C . ARG A 1 90 ? 17.749 -4.847 -26.039 1.00 68.00 90 ARG A C 1
ATOM 746 O O . ARG A 1 90 ? 18.019 -5.394 -24.978 1.00 68.00 90 ARG A O 1
ATOM 753 N N . CYS A 1 91 ? 17.936 -3.543 -26.248 1.00 68.56 91 CYS A N 1
ATOM 754 C CA . CYS A 1 91 ? 18.422 -2.633 -25.206 1.00 68.56 91 CYS A CA 1
ATOM 755 C C . CYS A 1 91 ? 17.394 -2.474 -24.078 1.00 68.56 91 CYS A C 1
ATOM 757 O O . CYS A 1 91 ? 17.759 -2.566 -22.909 1.00 68.56 91 CYS A O 1
ATOM 759 N N . ILE A 1 92 ? 16.111 -2.312 -24.425 1.00 71.75 92 ILE A N 1
ATOM 760 C CA . ILE A 1 92 ? 15.020 -2.275 -23.439 1.00 71.75 92 ILE A CA 1
ATOM 761 C C . ILE A 1 92 ? 14.947 -3.597 -22.675 1.00 71.75 92 ILE A C 1
ATOM 763 O O . ILE A 1 92 ? 14.883 -3.592 -21.449 1.00 71.75 92 ILE A O 1
ATOM 767 N N . TRP A 1 93 ? 14.993 -4.727 -23.385 1.00 75.81 93 TRP A N 1
ATOM 768 C CA . TRP A 1 93 ? 14.960 -6.053 -22.769 1.00 75.81 93 TRP A CA 1
ATOM 769 C C . TRP A 1 93 ? 16.142 -6.282 -21.818 1.00 75.81 93 TRP A C 1
ATOM 771 O O . TRP A 1 93 ? 15.965 -6.816 -20.725 1.00 75.81 93 TRP A O 1
ATOM 781 N N . LEU A 1 94 ? 17.338 -5.824 -22.196 1.00 72.50 94 LEU A N 1
ATOM 782 C CA . LEU A 1 94 ? 18.538 -5.908 -21.365 1.00 72.50 94 LEU A CA 1
ATOM 783 C C . LEU A 1 94 ? 18.406 -5.071 -20.087 1.00 72.50 94 LEU A C 1
ATOM 785 O O . LEU A 1 94 ? 18.683 -5.571 -19.001 1.00 72.50 94 LEU A O 1
ATOM 789 N N . ILE A 1 95 ? 17.926 -3.830 -20.188 1.00 75.81 95 ILE A N 1
ATOM 790 C CA . ILE A 1 95 ? 17.716 -2.967 -19.016 1.00 75.81 95 ILE A CA 1
ATOM 791 C C . ILE A 1 95 ? 16.623 -3.530 -18.111 1.00 75.81 95 ILE A C 1
ATOM 793 O O . ILE A 1 95 ? 16.782 -3.540 -16.893 1.00 75.81 95 ILE A O 1
ATOM 797 N N . PHE A 1 96 ? 15.546 -4.057 -18.691 1.00 78.69 96 PHE A N 1
ATOM 798 C CA . PHE A 1 96 ? 14.491 -4.730 -17.943 1.00 78.69 96 PHE A CA 1
ATOM 799 C C . PHE A 1 96 ? 15.020 -5.959 -17.181 1.00 78.69 96 PHE A C 1
ATOM 801 O O . PHE A 1 96 ? 14.708 -6.127 -16.002 1.00 78.69 96 PHE A O 1
ATOM 808 N N . GLY A 1 97 ? 15.880 -6.769 -17.810 1.00 76.50 97 GLY A N 1
ATOM 809 C CA . GLY A 1 97 ? 16.539 -7.912 -17.169 1.00 76.50 97 GLY A CA 1
ATOM 810 C C . GLY A 1 97 ? 17.483 -7.518 -16.025 1.00 76.50 97 GLY A C 1
ATOM 811 O O . GLY A 1 97 ? 17.471 -8.161 -14.974 1.00 76.50 97 GLY A O 1
ATOM 812 N N . ILE A 1 98 ? 18.243 -6.428 -16.191 1.00 77.44 98 ILE A N 1
ATOM 813 C CA . ILE A 1 98 ? 19.120 -5.875 -15.143 1.00 77.44 98 ILE A CA 1
ATOM 814 C C . ILE A 1 98 ? 18.293 -5.331 -13.968 1.00 77.44 98 ILE A C 1
ATOM 816 O O . ILE A 1 98 ? 18.615 -5.615 -12.817 1.00 77.44 98 ILE A O 1
ATOM 820 N N . LEU A 1 99 ? 17.208 -4.595 -14.239 1.00 79.19 99 LEU A N 1
ATOM 821 C CA . LEU A 1 99 ? 16.340 -4.004 -13.210 1.00 79.19 99 LEU A CA 1
ATOM 822 C C . LEU A 1 99 ? 15.628 -5.050 -12.351 1.00 79.19 99 LEU A C 1
ATOM 824 O O . LEU A 1 99 ? 15.498 -4.867 -11.144 1.00 79.19 99 LEU A O 1
ATOM 828 N N . LEU A 1 100 ? 15.179 -6.149 -12.956 1.00 78.56 100 LEU A N 1
ATOM 829 C CA . LEU A 1 100 ? 14.570 -7.258 -12.218 1.00 78.56 100 LEU A CA 1
ATOM 830 C C . LEU A 1 100 ? 15.599 -8.134 -11.495 1.00 78.56 100 LEU A C 1
ATOM 832 O O . LEU A 1 100 ? 15.210 -9.099 -10.834 1.00 78.56 100 LEU A O 1
ATOM 836 N N . GLN A 1 101 ? 16.893 -7.820 -11.643 1.00 69.25 101 GLN A N 1
ATOM 837 C CA . GLN A 1 101 ? 18.018 -8.556 -11.077 1.00 69.25 101 GLN A CA 1
ATOM 838 C C . GLN A 1 101 ? 17.879 -10.069 -11.303 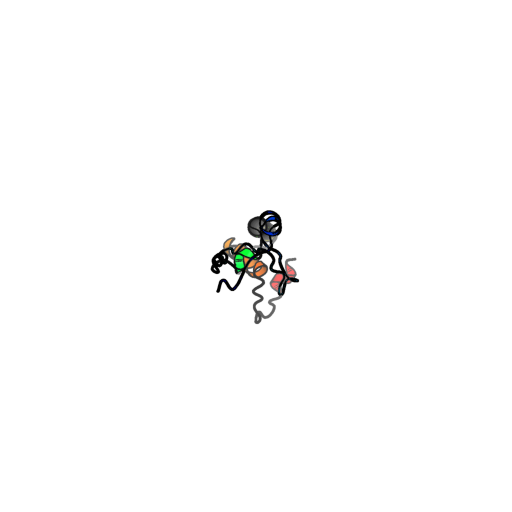1.00 69.25 101 GLN A C 1
ATOM 840 O O . GLN A 1 101 ? 18.240 -10.892 -10.459 1.00 69.25 101 GLN A O 1
ATOM 845 N N . GLN A 1 102 ? 17.345 -10.441 -12.473 1.00 63.38 102 GLN A N 1
ATOM 846 C CA . GLN A 1 102 ? 17.269 -11.819 -12.945 1.00 63.38 102 GLN A CA 1
ATOM 847 C C . GLN A 1 102 ? 18.675 -12.199 -13.426 1.00 63.38 102 GLN A C 1
ATOM 849 O O . GLN A 1 102 ? 18.944 -12.297 -14.618 1.00 63.38 102 GLN A O 1
ATOM 854 N N . GLY A 1 103 ? 19.617 -12.314 -12.487 1.00 55.16 103 GLY A N 1
ATOM 855 C CA . GLY A 1 103 ? 20.980 -12.736 -12.773 1.00 55.16 103 GLY A CA 1
ATOM 856 C C . GLY A 1 103 ? 20.960 -14.169 -13.286 1.00 55.16 103 GLY A C 1
ATOM 857 O O . GLY A 1 103 ? 20.730 -15.107 -12.520 1.00 55.16 103 GLY A O 1
ATOM 858 N N . GLU A 1 104 ? 21.173 -14.346 -14.587 1.00 47.81 104 GLU A N 1
ATOM 859 C CA . GLU A 1 104 ? 21.352 -15.663 -15.180 1.00 47.81 104 GLU A CA 1
ATOM 860 C C . GLU A 1 104 ? 22.561 -16.339 -14.525 1.00 47.81 104 GLU A C 1
ATOM 862 O O . GLU A 1 104 ? 23.715 -15.990 -14.767 1.00 47.81 104 GLU A O 1
ATOM 867 N N . ARG A 1 105 ? 22.298 -17.344 -13.688 1.00 49.22 105 ARG A N 1
ATOM 868 C CA . ARG A 1 105 ? 23.321 -18.122 -12.972 1.00 49.22 105 ARG A CA 1
ATOM 869 C C . ARG A 1 105 ? 24.219 -18.974 -13.892 1.00 49.22 105 ARG A C 1
ATOM 871 O O . ARG A 1 105 ? 25.014 -19.749 -13.381 1.00 49.22 105 ARG A O 1
ATOM 878 N N . ASN A 1 106 ? 24.109 -18.853 -15.222 1.00 43.06 106 ASN A N 1
ATOM 879 C CA . ASN A 1 106 ? 24.829 -19.680 -16.202 1.00 43.06 106 ASN A CA 1
ATOM 880 C C . ASN A 1 106 ? 25.273 -18.930 -17.479 1.00 43.06 106 ASN A C 1
ATOM 882 O O . ASN A 1 106 ? 25.325 -19.526 -18.554 1.00 43.06 106 ASN A O 1
ATOM 886 N N . ILE A 1 107 ? 25.642 -17.648 -17.399 1.00 45.25 107 ILE A N 1
ATOM 887 C CA . ILE A 1 107 ? 26.346 -16.990 -18.513 1.00 45.25 107 ILE A CA 1
ATOM 888 C C . ILE A 1 107 ? 27.855 -17.099 -18.274 1.00 45.25 107 ILE A C 1
ATOM 890 O O . ILE A 1 107 ? 28.405 -16.449 -17.386 1.00 45.25 107 ILE A O 1
ATOM 894 N N . LYS A 1 108 ? 28.549 -17.906 -19.093 1.00 42.75 108 LYS A N 1
ATOM 895 C CA . LYS A 1 108 ? 30.007 -17.780 -19.250 1.00 42.75 108 LYS A CA 1
ATOM 896 C C . LYS A 1 108 ? 30.297 -16.344 -19.703 1.00 42.75 108 LYS A C 1
ATOM 898 O O . LYS A 1 108 ? 29.673 -15.912 -20.675 1.00 42.75 108 LYS A O 1
ATOM 903 N N . PRO A 1 109 ? 31.215 -15.607 -19.057 1.00 43.97 109 PRO A N 1
ATOM 904 C CA . PRO A 1 109 ? 31.467 -14.224 -19.420 1.00 43.97 109 PRO A CA 1
ATOM 905 C C . PRO A 1 109 ? 32.090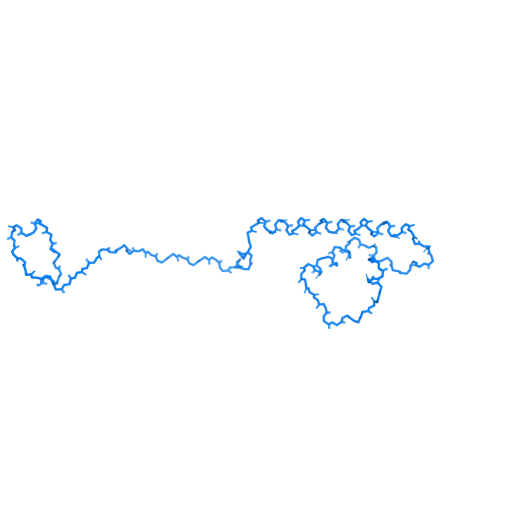 -14.200 -20.815 1.00 43.97 109 PRO A C 1
ATOM 907 O O . PRO A 1 109 ? 33.270 -14.498 -20.986 1.00 43.97 109 PRO A O 1
ATOM 910 N N . ASN A 1 110 ? 31.300 -13.859 -21.834 1.00 38.22 110 ASN A N 1
ATOM 911 C CA . ASN A 1 110 ? 31.885 -13.328 -23.050 1.00 38.22 110 ASN A CA 1
ATOM 912 C C . ASN A 1 110 ? 32.233 -11.870 -22.744 1.00 38.22 110 ASN A C 1
ATOM 914 O O . ASN A 1 110 ? 31.359 -11.026 -22.552 1.00 38.22 110 ASN A O 1
ATOM 918 N N . ILE A 1 111 ? 33.535 -11.631 -22.641 1.00 48.16 111 ILE A N 1
ATOM 919 C CA . ILE A 1 111 ? 34.254 -10.418 -22.218 1.00 48.16 111 ILE A CA 1
ATOM 920 C C . ILE A 1 111 ? 33.896 -9.158 -23.046 1.00 48.16 111 ILE A C 1
ATOM 922 O O . ILE A 1 111 ? 34.399 -8.068 -22.803 1.00 48.16 111 ILE A O 1
ATOM 926 N N . SER A 1 112 ? 32.963 -9.249 -23.993 1.00 49.06 112 SER A N 1
ATOM 927 C CA . SER A 1 112 ? 32.574 -8.153 -24.884 1.00 49.06 112 SER A CA 1
ATOM 928 C C . SER A 1 112 ? 31.725 -7.059 -24.220 1.00 49.06 112 SER A C 1
ATOM 930 O O . SER A 1 112 ? 31.673 -5.956 -24.753 1.00 49.06 112 SER A O 1
ATOM 932 N N . VAL A 1 113 ? 31.057 -7.329 -23.089 1.00 51.91 113 VAL A N 1
ATOM 933 C CA . VAL A 1 113 ? 30.178 -6.334 -22.430 1.00 51.91 113 VAL A CA 1
ATOM 934 C C . VAL A 1 113 ? 30.947 -5.436 -21.452 1.00 51.91 113 VAL A C 1
ATOM 936 O O . VAL A 1 113 ? 30.552 -4.297 -21.240 1.00 51.91 113 VAL A O 1
ATOM 939 N N . LEU A 1 114 ? 32.076 -5.908 -20.905 1.00 44.16 114 LEU A N 1
ATOM 940 C CA . LEU A 1 114 ? 32.922 -5.109 -20.006 1.00 44.16 114 LEU A CA 1
ATOM 941 C C . LEU A 1 114 ? 33.881 -4.172 -20.762 1.00 44.16 114 LEU A C 1
ATOM 943 O O . LEU A 1 114 ? 34.301 -3.167 -20.214 1.00 44.16 114 LEU A O 1
ATOM 947 N N . ASN A 1 115 ? 34.204 -4.480 -22.023 1.00 37.75 115 ASN A N 1
ATOM 948 C CA . ASN A 1 115 ? 35.121 -3.689 -22.857 1.00 37.75 115 ASN A CA 1
ATOM 949 C C . ASN A 1 115 ? 34.441 -2.530 -23.614 1.00 37.75 115 ASN A C 1
ATOM 951 O O . ASN A 1 115 ? 35.039 -1.939 -24.510 1.00 37.75 115 ASN A O 1
ATOM 955 N N . CYS A 1 116 ? 33.177 -2.241 -23.303 1.00 39.94 116 CYS A N 1
ATOM 956 C CA . CYS A 1 116 ? 32.418 -1.131 -23.885 1.00 39.94 116 CYS A CA 1
ATOM 957 C C . CYS A 1 116 ? 31.849 -0.196 -22.803 1.00 39.94 116 CYS A C 1
ATOM 959 O O . CYS A 1 116 ? 30.857 0.495 -23.038 1.00 39.94 116 CYS A O 1
ATOM 961 N N . MET A 1 117 ? 32.468 -0.208 -21.619 1.00 41.00 117 MET A N 1
ATOM 962 C CA . MET A 1 117 ? 32.275 0.779 -20.560 1.00 41.00 117 MET A CA 1
ATOM 963 C C . MET A 1 117 ? 33.576 1.547 -20.351 1.00 41.00 117 MET A C 1
ATOM 965 O O . MET A 1 117 ? 34.645 0.905 -20.464 1.00 41.00 117 MET A O 1
#

Radius of gyration: 35.61 Å; chains: 1; bounding box: 69×28×92 Å

Foldseek 3Di:
DPPDDDDDPVVCVPDPDDDDPDDDDDDDDDDDPDDDDPPCPVVVVDDPVVVVVLVVVLVVQLVVVLVLVVVVVVPDDPPPPDDPCVDSVNSSVVSVCVSVVVPPPDDDDPVVVVVSD

pLDDT: mean 72.93, std 15.97, range [37.75, 92.69]